Protein AF-A0A178HT88-F1 (afdb_monomer_lite)

Sequence (112 aa):
MRRFDDATIEHDHKLRASGHLLLASPLADVSTEEVIDRRRRPARLTETDGPYAETKEVVGGLVLVEARDMEEAKALFADDPIAAHCRIQIRALRDTDRHSQTGEGRPEFKLG

pLDDT: mean 77.4, std 18.59, range [33.5, 98.0]

Foldseek 3Di:
DVVLVVLQVVLLVVQVVVPWFPDKDFDDPQQPDWDFDCPVDVPDGDTDRTDDDDDPDDRGIDTGTDDPDPVRVCVSCVPRSCVVPDPDDDDDDDPQAPQPPPVHGGDDPDDD

Organism: NCBI:txid1770058

Secondary structure (DSSP, 8-state):
-HHHHHHHHHHHHHHHHTT-EEEEEEPPPGGG---B--SS-TT---B-SSSSSS-S----EEEEE--SSHHHHHHHTTT-GGGGTS-----PPPGGG-TTSSS---------

Radius of gyration: 17.9 Å; chains: 1; bounding box: 38×39×48 Å

InterPro domains:
  IPR005545 YCII-related [PF03795] (6-92)
  IPR011008 Dimeric alpha-beta barrel [SSF54909] (6-94)

Structure (mmCIF, N/CA/C/O backbone):
data_AF-A0A178HT88-F1
#
_entry.id   AF-A0A178HT88-F1
#
loop_
_atom_site.group_PDB
_atom_site.id
_atom_site.type_symbol
_atom_site.label_atom_id
_atom_site.label_alt_id
_atom_site.label_comp_id
_atom_site.label_asym_id
_atom_site.label_entity_id
_atom_site.label_seq_id
_atom_site.pdbx_PDB_ins_code
_atom_site.Cartn_x
_atom_site.Cartn_y
_atom_site.Cartn_z
_atom_site.occupancy
_atom_site.B_iso_or_equiv
_atom_site.auth_seq_id
_atom_site.auth_comp_id
_atom_site.auth_asym_id
_atom_site.auth_atom_id
_atom_site.pdbx_PDB_model_num
ATOM 1 N N . MET A 1 1 ? 5.362 -7.488 -18.473 1.00 58.88 1 MET A N 1
ATOM 2 C CA . MET A 1 1 ? 4.652 -6.314 -17.933 1.00 58.88 1 MET A CA 1
ATOM 3 C C . MET A 1 1 ? 3.159 -6.392 -18.200 1.00 58.88 1 MET A C 1
ATOM 5 O O . MET A 1 1 ? 2.471 -6.829 -17.305 1.00 58.88 1 MET A O 1
ATOM 9 N N . ARG A 1 2 ? 2.668 -6.161 -19.427 1.00 61.78 2 ARG A N 1
ATOM 10 C CA . ARG A 1 2 ? 1.228 -5.972 -19.724 1.00 61.78 2 ARG A CA 1
ATOM 11 C C . ARG A 1 2 ? 0.231 -6.920 -19.034 1.00 61.78 2 ARG A C 1
ATOM 13 O O . ARG A 1 2 ? -0.675 -6.459 -18.369 1.00 61.78 2 ARG A O 1
ATOM 20 N N . ARG A 1 3 ? 0.445 -8.240 -19.110 1.00 62.47 3 ARG A N 1
ATOM 21 C CA . ARG A 1 3 ? -0.442 -9.243 -18.479 1.00 62.47 3 ARG A CA 1
ATOM 22 C C . ARG A 1 3 ? -0.519 -9.133 -16.947 1.00 62.47 3 ARG A C 1
ATOM 24 O O . ARG A 1 3 ? -1.501 -9.553 -16.353 1.00 62.47 3 ARG A O 1
ATOM 31 N N . PHE A 1 4 ? 0.544 -8.642 -16.325 1.00 66.62 4 PHE A N 1
ATOM 32 C CA . PHE A 1 4 ? 0.632 -8.445 -14.885 1.00 66.62 4 PHE A CA 1
ATOM 33 C C . PHE A 1 4 ? -0.061 -7.148 -14.470 1.00 66.62 4 PHE A C 1
ATOM 35 O O . PHE A 1 4 ? -0.881 -7.172 -13.559 1.00 66.62 4 PHE A O 1
ATOM 42 N N . ASP A 1 5 ? 0.192 -6.068 -15.215 1.00 73.75 5 ASP A N 1
ATOM 43 C CA . ASP A 1 5 ? -0.491 -4.784 -15.037 1.00 73.75 5 ASP A CA 1
ATOM 44 C C . ASP A 1 5 ? -2.016 -4.980 -15.155 1.00 73.75 5 ASP A C 1
ATOM 46 O O . ASP A 1 5 ? -2.772 -4.579 -14.271 1.00 73.75 5 ASP A O 1
ATOM 50 N N . ASP A 1 6 ? -2.460 -5.715 -16.182 1.00 80.69 6 ASP A N 1
ATOM 51 C CA . ASP A 1 6 ? -3.870 -6.059 -16.403 1.00 80.69 6 ASP A CA 1
ATOM 52 C C . ASP A 1 6 ? -4.472 -6.844 -15.218 1.00 80.69 6 ASP A C 1
ATOM 54 O O . ASP A 1 6 ? -5.596 -6.570 -14.800 1.00 80.69 6 ASP A O 1
ATOM 58 N N . ALA A 1 7 ? -3.723 -7.791 -14.639 1.00 77.50 7 ALA A N 1
ATOM 59 C CA . ALA A 1 7 ? -4.188 -8.597 -13.508 1.00 77.50 7 ALA A CA 1
ATOM 60 C C . ALA A 1 7 ? -4.313 -7.774 -12.214 1.00 77.50 7 ALA A C 1
ATOM 62 O O . ALA A 1 7 ? -5.270 -7.950 -11.460 1.00 77.50 7 ALA A O 1
ATOM 63 N N . THR A 1 8 ? -3.383 -6.848 -11.964 1.00 85.69 8 THR A N 1
ATOM 64 C CA . THR A 1 8 ? -3.492 -5.916 -10.829 1.00 85.69 8 THR A CA 1
ATOM 65 C C . THR A 1 8 ? -4.658 -4.941 -10.999 1.00 85.69 8 THR A C 1
ATOM 67 O O . THR A 1 8 ? -5.378 -4.681 -10.041 1.00 85.69 8 THR A O 1
ATOM 70 N N . ILE A 1 9 ? -4.934 -4.487 -12.228 1.00 89.88 9 ILE A N 1
ATOM 71 C CA . ILE A 1 9 ? -6.104 -3.648 -12.533 1.00 89.88 9 ILE A CA 1
ATOM 72 C C . ILE A 1 9 ? -7.413 -4.408 -12.270 1.00 89.88 9 ILE A C 1
ATOM 74 O O . ILE A 1 9 ? -8.361 -3.848 -11.719 1.00 89.88 9 ILE A O 1
ATOM 78 N N . GLU A 1 10 ? -7.486 -5.688 -12.637 1.00 92.31 10 GLU A N 1
ATOM 79 C CA . GLU A 1 10 ? -8.657 -6.521 -12.344 1.00 92.31 10 GLU A CA 1
ATOM 80 C C . GLU A 1 10 ? -8.867 -6.699 -10.830 1.00 92.31 10 GLU A C 1
ATOM 82 O O . GLU A 1 10 ? -9.999 -6.606 -10.342 1.00 92.31 10 GLU A O 1
ATOM 87 N N . HIS A 1 11 ? -7.783 -6.874 -10.070 1.00 94.12 11 HIS A N 1
ATOM 88 C CA . HIS A 1 11 ? -7.845 -6.917 -8.611 1.00 94.12 11 HIS A CA 1
ATOM 89 C C . HIS A 1 11 ? -8.346 -5.584 -8.024 1.00 94.12 11 HIS A C 1
ATOM 91 O O . HIS A 1 11 ? -9.282 -5.576 -7.220 1.00 94.12 11 HIS A O 1
ATOM 97 N N . ASP A 1 12 ? -7.835 -4.444 -8.498 1.00 94.12 12 ASP A N 1
ATOM 98 C CA . ASP A 1 12 ? -8.321 -3.117 -8.103 1.00 94.12 12 ASP A CA 1
ATOM 99 C C . ASP A 1 12 ? -9.819 -2.941 -8.399 1.00 94.12 12 ASP A C 1
ATOM 101 O O . ASP A 1 12 ? -10.568 -2.372 -7.596 1.00 94.12 12 ASP A O 1
ATOM 105 N N . HIS A 1 13 ? -10.298 -3.457 -9.535 1.00 94.62 13 HIS A N 1
ATOM 106 C CA . HIS A 1 13 ? -11.722 -3.448 -9.868 1.00 94.62 13 HIS A CA 1
ATOM 107 C C . HIS A 1 13 ? -12.551 -4.276 -8.880 1.00 94.62 13 HIS A C 1
ATOM 109 O O . HIS A 1 13 ? -13.611 -3.813 -8.455 1.00 94.62 13 HIS A O 1
ATOM 115 N N . LYS A 1 14 ? -12.072 -5.454 -8.462 1.00 95.31 14 LYS A N 1
ATOM 116 C CA . LYS A 1 14 ? -12.713 -6.285 -7.426 1.00 95.31 14 LYS A CA 1
ATOM 117 C C . LYS A 1 14 ? -12.784 -5.547 -6.082 1.00 95.31 14 LYS A C 1
ATOM 119 O O . LYS A 1 14 ? -13.843 -5.526 -5.444 1.00 95.31 14 LYS A O 1
ATOM 124 N N . LEU A 1 15 ? -11.698 -4.897 -5.661 1.00 95.50 15 LEU A N 1
ATOM 125 C CA . LEU A 1 15 ? -11.664 -4.108 -4.422 1.00 95.50 15 LEU A CA 1
ATOM 126 C C . LEU A 1 15 ? -12.609 -2.900 -4.488 1.00 95.50 15 LEU A C 1
ATOM 128 O O . LEU A 1 15 ? -13.308 -2.598 -3.519 1.00 95.50 15 LEU A O 1
ATOM 132 N N . ARG A 1 16 ? -12.693 -2.230 -5.643 1.00 94.25 16 ARG A N 1
ATOM 133 C CA . ARG A 1 16 ? -13.626 -1.113 -5.854 1.00 94.25 16 ARG A CA 1
ATOM 134 C C . ARG A 1 16 ? -15.081 -1.568 -5.879 1.00 94.25 16 ARG A C 1
ATOM 136 O O . ARG A 1 16 ? -15.911 -0.948 -5.224 1.00 94.25 16 ARG A O 1
ATOM 143 N N . ALA A 1 17 ? -15.393 -2.650 -6.591 1.00 95.44 17 ALA A N 1
ATOM 144 C CA . ALA A 1 17 ? -16.749 -3.193 -6.680 1.00 95.44 17 ALA A CA 1
ATOM 145 C C . ALA A 1 17 ? -17.282 -3.677 -5.322 1.00 95.44 17 ALA A C 1
ATOM 147 O O . ALA A 1 17 ? -18.484 -3.622 -5.077 1.00 95.44 17 ALA A O 1
ATOM 148 N N . SER A 1 18 ? -16.389 -4.116 -4.433 1.00 94.75 18 SER A N 1
ATOM 149 C CA . SER A 1 18 ? -16.728 -4.508 -3.061 1.00 94.75 18 SER A CA 1
ATOM 150 C C . SER A 1 18 ? -16.754 -3.341 -2.064 1.00 94.75 18 SER A C 1
ATOM 152 O O . SER A 1 18 ? -17.083 -3.559 -0.904 1.00 94.75 18 SER A O 1
ATOM 154 N N . GLY A 1 19 ? -16.448 -2.113 -2.501 1.00 94.31 19 GLY A N 1
ATOM 155 C CA . GLY A 1 19 ? -16.500 -0.907 -1.669 1.00 94.31 19 GLY A CA 1
ATOM 156 C C . GLY A 1 19 ? -15.277 -0.671 -0.780 1.00 94.31 19 GLY A C 1
ATOM 157 O O . GLY A 1 19 ? -15.296 0.265 0.010 1.00 94.31 19 GLY A O 1
ATOM 158 N N . HIS A 1 20 ? -14.216 -1.470 -0.913 1.00 96.81 20 HIS A N 1
ATOM 159 C CA . HIS A 1 20 ? -13.028 -1.358 -0.062 1.00 96.81 20 HIS A CA 1
ATOM 160 C C . HIS A 1 20 ? -11.981 -0.389 -0.629 1.00 96.81 20 HIS A C 1
ATOM 162 O O . HIS A 1 20 ? -11.206 0.178 0.131 1.00 96.81 20 HIS A O 1
ATOM 168 N N . LEU A 1 21 ? -11.911 -0.188 -1.952 1.00 94.56 21 LEU A N 1
ATOM 169 C CA . LEU A 1 21 ? -10.822 0.589 -2.560 1.00 94.56 21 LEU A CA 1
ATOM 170 C C . LEU A 1 21 ? -11.033 2.110 -2.478 1.00 94.56 21 LEU A C 1
ATOM 172 O O . LEU A 1 21 ? -11.906 2.649 -3.161 1.00 94.56 21 LEU A O 1
ATOM 176 N N . LEU A 1 22 ? -10.149 2.809 -1.757 1.00 90.31 22 LEU A N 1
ATOM 177 C CA . LEU A 1 22 ? -10.083 4.277 -1.738 1.00 90.31 22 LEU A CA 1
ATOM 178 C C . LEU A 1 22 ? -9.106 4.814 -2.794 1.00 90.31 22 LEU A C 1
ATOM 180 O O . LEU A 1 22 ? -9.433 5.740 -3.534 1.00 90.31 22 LEU A O 1
ATOM 184 N N . LEU A 1 23 ? -7.918 4.215 -2.893 1.00 91.81 23 LEU A N 1
ATOM 185 C CA . LEU A 1 23 ? -6.870 4.603 -3.840 1.00 91.81 23 LEU A CA 1
ATOM 186 C C . LEU A 1 23 ? -6.002 3.390 -4.175 1.00 91.81 23 LEU A C 1
ATOM 188 O O . LEU A 1 23 ? -5.603 2.668 -3.274 1.00 91.81 23 LEU A O 1
ATOM 192 N N . ALA A 1 24 ? -5.655 3.211 -5.444 1.00 91.75 24 ALA A N 1
ATOM 193 C CA . ALA A 1 24 ? -4.573 2.334 -5.880 1.00 91.75 24 ALA A CA 1
ATOM 194 C C . ALA A 1 24 ? -3.776 3.097 -6.932 1.00 91.75 24 ALA A C 1
ATOM 196 O O . ALA A 1 24 ? -4.365 3.684 -7.843 1.00 91.75 24 ALA A O 1
ATOM 197 N N . SER A 1 25 ? -2.456 3.145 -6.777 1.00 90.69 25 SER A N 1
ATOM 198 C CA . SER A 1 25 ? -1.589 3.763 -7.772 1.00 90.69 25 SER A CA 1
ATOM 199 C C . SER A 1 25 ? -0.209 3.118 -7.763 1.00 90.69 25 SER A C 1
ATOM 201 O O . SER A 1 25 ? 0.422 3.059 -6.700 1.00 90.69 25 SER A O 1
ATOM 203 N N . PRO A 1 26 ? 0.315 2.707 -8.930 1.00 90.88 26 PRO A N 1
ATOM 204 C CA . PRO A 1 26 ? 1.744 2.486 -9.070 1.00 90.88 26 PRO A CA 1
ATOM 205 C C . PRO A 1 26 ? 2.489 3.814 -8.883 1.00 90.88 26 PRO A C 1
ATOM 207 O O . PRO A 1 26 ? 1.941 4.896 -9.129 1.00 90.88 26 PRO A O 1
ATOM 210 N N . LEU A 1 27 ? 3.734 3.726 -8.431 1.00 90.38 27 LEU A N 1
ATOM 211 C CA . LEU A 1 27 ? 4.673 4.842 -8.423 1.00 90.38 27 LEU A CA 1
ATOM 212 C C . LEU A 1 27 ? 5.454 4.858 -9.742 1.00 90.38 27 LEU A C 1
ATOM 214 O O . LEU A 1 27 ? 5.559 3.841 -10.430 1.00 90.38 27 LEU A O 1
ATOM 218 N N . ALA A 1 28 ? 5.977 6.027 -10.110 1.00 90.12 28 ALA A N 1
ATOM 219 C CA . ALA A 1 28 ? 6.903 6.135 -11.233 1.00 90.12 28 ALA A CA 1
ATOM 220 C C . ALA A 1 28 ? 8.210 5.377 -10.937 1.00 90.12 28 ALA A C 1
ATOM 222 O O . ALA A 1 28 ? 8.460 4.973 -9.799 1.00 90.12 28 ALA A O 1
ATOM 223 N N . ASP A 1 29 ? 9.037 5.182 -11.968 1.00 87.69 29 ASP A N 1
ATOM 224 C CA . ASP A 1 29 ? 10.342 4.545 -11.796 1.00 87.69 29 ASP A CA 1
ATOM 225 C C . ASP A 1 29 ? 11.169 5.286 -10.738 1.00 87.69 29 ASP A C 1
ATOM 227 O O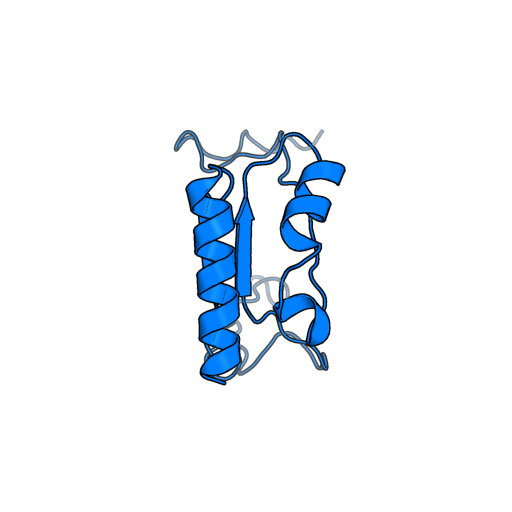 . ASP A 1 29 ? 11.157 6.515 -10.654 1.00 87.69 29 ASP A O 1
ATOM 231 N N . VAL A 1 30 ? 11.913 4.530 -9.937 1.00 84.19 30 VAL A N 1
ATOM 232 C CA . VAL A 1 30 ? 12.759 5.085 -8.879 1.00 84.19 30 VAL A CA 1
ATOM 233 C C . VAL A 1 30 ? 13.816 6.058 -9.422 1.00 84.19 30 VAL A C 1
ATOM 235 O O . VAL A 1 30 ? 14.274 6.942 -8.704 1.00 84.19 30 VAL A O 1
ATOM 238 N N . SER A 1 31 ? 14.171 5.965 -10.710 1.00 83.25 31 SER A N 1
ATOM 239 C CA . SER A 1 31 ? 15.056 6.919 -11.381 1.00 83.25 31 SER A CA 1
ATOM 240 C C . SER A 1 31 ? 14.499 8.345 -11.446 1.00 83.25 31 SER A C 1
ATOM 242 O O . SER A 1 31 ? 15.242 9.253 -11.803 1.00 83.25 31 SER A O 1
ATOM 244 N N . THR A 1 32 ? 13.204 8.545 -11.178 1.00 85.69 32 THR A N 1
ATOM 245 C CA . THR A 1 32 ? 12.557 9.867 -11.140 1.00 85.69 32 THR A CA 1
ATOM 246 C C . THR A 1 32 ? 12.309 10.369 -9.713 1.00 85.69 32 THR A C 1
ATOM 248 O O . THR A 1 32 ? 11.535 11.304 -9.524 1.00 85.69 32 THR A O 1
ATOM 251 N N . GLU A 1 33 ? 12.868 9.706 -8.696 1.00 83.75 33 GLU A N 1
ATOM 252 C CA . GLU A 1 33 ? 12.713 10.100 -7.294 1.00 83.75 33 GLU A CA 1
ATOM 253 C C . GLU A 1 33 ? 13.506 11.379 -6.988 1.00 83.75 33 GLU A C 1
ATOM 255 O O . GLU A 1 33 ? 14.717 11.426 -7.179 1.00 83.75 33 GLU A O 1
ATOM 260 N N . GLU A 1 34 ? 12.818 12.385 -6.447 1.00 82.62 34 GLU A N 1
ATOM 261 C CA . GLU A 1 34 ? 13.415 13.613 -5.917 1.00 82.62 34 GLU A CA 1
ATOM 262 C C . GLU A 1 34 ? 13.282 13.627 -4.389 1.00 82.62 34 GLU A C 1
ATOM 264 O O . GLU A 1 34 ? 12.194 13.403 -3.844 1.00 82.62 34 GLU A O 1
ATOM 269 N N . VAL A 1 35 ? 14.374 13.909 -3.670 1.00 80.88 35 VAL A N 1
ATOM 270 C CA . VAL A 1 35 ? 14.433 13.770 -2.204 1.00 80.88 35 VAL A CA 1
ATOM 271 C C . VAL A 1 35 ? 14.759 15.096 -1.522 1.00 80.88 35 VAL A C 1
ATOM 273 O O . VAL A 1 35 ? 15.746 15.755 -1.832 1.00 80.88 35 VAL A O 1
ATOM 276 N N . ILE A 1 36 ? 13.976 15.445 -0.495 1.00 77.94 36 ILE A N 1
ATOM 277 C CA . ILE A 1 36 ? 14.244 16.580 0.401 1.00 77.94 36 ILE A CA 1
ATOM 278 C C . ILE A 1 36 ? 14.559 16.059 1.814 1.00 77.94 36 ILE A C 1
ATOM 280 O O . ILE A 1 36 ? 13.652 15.658 2.545 1.00 77.94 36 ILE A O 1
ATOM 284 N N . ASP A 1 37 ? 15.825 16.126 2.257 1.00 75.06 37 ASP A N 1
ATOM 285 C CA . ASP A 1 37 ? 16.224 15.764 3.635 1.00 75.06 37 ASP A CA 1
ATOM 286 C C . ASP A 1 37 ? 16.795 16.959 4.424 1.00 75.06 37 ASP A C 1
ATOM 288 O O . ASP A 1 37 ? 17.943 17.375 4.255 1.00 75.06 37 ASP A O 1
ATOM 292 N N . ARG A 1 38 ? 15.996 17.493 5.360 1.00 75.88 38 ARG A N 1
ATOM 293 C CA . ARG A 1 38 ? 16.391 18.599 6.258 1.00 75.88 38 ARG A CA 1
ATOM 294 C C . ARG A 1 38 ? 17.050 18.146 7.566 1.00 75.88 38 ARG A C 1
ATOM 296 O O . ARG A 1 38 ? 17.532 18.986 8.323 1.00 75.88 38 ARG A O 1
ATOM 303 N N . ARG A 1 39 ? 17.086 16.841 7.860 1.00 73.75 39 ARG A N 1
ATOM 304 C CA . ARG A 1 39 ? 17.699 16.307 9.094 1.00 73.75 39 ARG A CA 1
ATOM 305 C C . ARG A 1 39 ? 19.217 16.338 9.008 1.00 73.75 39 ARG A C 1
ATOM 307 O O . ARG A 1 39 ? 19.887 16.537 10.015 1.00 73.75 39 ARG A O 1
ATOM 314 N N . ARG A 1 40 ? 19.765 16.159 7.801 1.00 62.78 40 ARG A N 1
ATOM 315 C CA . ARG A 1 40 ? 21.218 16.125 7.587 1.00 62.78 40 ARG A CA 1
ATOM 316 C C . ARG A 1 40 ? 21.880 17.509 7.666 1.00 62.78 40 ARG A C 1
ATOM 318 O O . ARG A 1 40 ? 23.086 17.564 7.892 1.00 62.78 40 ARG A O 1
ATOM 325 N N . ARG A 1 41 ? 21.125 18.618 7.566 1.00 55.19 41 ARG A N 1
ATOM 326 C CA . ARG A 1 41 ? 21.577 20.002 7.844 1.00 55.19 41 ARG A CA 1
ATOM 327 C C . ARG A 1 41 ? 20.372 20.918 8.164 1.00 55.19 41 ARG A C 1
ATOM 329 O O . ARG A 1 41 ? 19.566 21.156 7.269 1.00 55.19 41 ARG A O 1
ATOM 336 N N . PRO A 1 42 ? 20.282 21.559 9.346 1.00 50.56 42 PRO A N 1
ATOM 337 C CA . PRO A 1 42 ? 19.126 22.394 9.712 1.00 50.56 42 PRO A CA 1
ATOM 338 C C . PRO A 1 42 ? 18.918 23.657 8.846 1.00 50.56 42 PRO A C 1
ATOM 340 O O . PRO A 1 42 ? 17.866 24.286 8.939 1.00 50.56 42 PRO A O 1
ATOM 343 N N . ALA A 1 43 ? 19.871 24.017 7.975 1.00 52.59 43 ALA A N 1
ATOM 344 C CA . ALA A 1 43 ? 19.832 25.245 7.171 1.00 52.59 43 ALA A CA 1
ATOM 345 C C . ALA A 1 43 ? 20.046 25.058 5.652 1.00 52.59 43 ALA A C 1
ATOM 347 O O . ALA A 1 43 ? 20.154 26.054 4.940 1.00 52.59 43 ALA A O 1
ATOM 348 N N . ARG A 1 44 ? 20.120 23.826 5.124 1.00 42.09 44 ARG A N 1
ATOM 349 C CA . ARG A 1 44 ? 20.214 23.592 3.669 1.00 42.09 44 ARG A CA 1
ATOM 350 C C . ARG A 1 44 ? 19.315 22.444 3.234 1.00 42.09 44 ARG A C 1
ATOM 352 O O . ARG A 1 44 ? 19.423 21.345 3.770 1.00 42.09 44 ARG A O 1
ATOM 359 N N . LEU A 1 45 ? 18.465 22.719 2.245 1.00 47.72 45 LEU A N 1
ATOM 360 C CA . LEU A 1 45 ? 17.841 21.689 1.423 1.00 47.72 45 LEU A CA 1
ATOM 361 C C . LEU A 1 45 ? 18.990 20.909 0.772 1.00 47.72 45 LEU A C 1
ATOM 363 O O . LEU A 1 45 ? 19.820 21.509 0.090 1.00 47.72 45 LEU A O 1
ATOM 367 N N . THR A 1 46 ? 19.107 19.621 1.077 1.00 47.28 46 THR A N 1
ATOM 368 C CA . THR A 1 46 ? 20.001 18.736 0.329 1.00 47.28 46 THR A CA 1
ATOM 369 C C . THR A 1 46 ? 19.093 17.926 -0.572 1.00 47.28 46 THR A C 1
ATOM 371 O O . THR A 1 46 ? 18.337 17.095 -0.074 1.00 47.28 46 THR A O 1
ATOM 374 N N . GLU A 1 47 ? 19.114 18.266 -1.853 1.00 52.06 47 GLU A N 1
ATOM 375 C CA . GLU A 1 47 ? 18.606 17.425 -2.930 1.00 52.06 47 GLU A CA 1
ATOM 376 C C . GLU A 1 47 ? 19.627 16.296 -3.084 1.00 52.06 47 GLU A C 1
ATOM 378 O O . GLU A 1 47 ? 20.834 16.552 -3.160 1.00 52.06 47 GLU A O 1
ATOM 383 N N . THR A 1 48 ? 19.184 15.051 -2.956 1.00 54.06 48 THR A N 1
ATOM 384 C CA . THR A 1 48 ? 20.051 13.893 -3.178 1.00 54.06 48 THR A CA 1
ATOM 385 C C . THR A 1 48 ? 19.576 13.188 -4.428 1.00 54.06 48 THR A C 1
ATOM 387 O O . THR A 1 48 ? 18.435 12.739 -4.452 1.00 54.06 48 THR A O 1
ATOM 390 N N . ASP A 1 49 ? 20.459 13.075 -5.419 1.00 41.72 49 ASP A N 1
ATOM 391 C CA . ASP A 1 49 ? 20.205 12.299 -6.629 1.00 41.72 49 ASP A CA 1
ATOM 392 C C . ASP A 1 49 ? 20.069 10.814 -6.258 1.00 41.72 49 ASP A C 1
ATOM 394 O O . ASP A 1 49 ? 21.055 10.142 -5.933 1.00 41.72 49 ASP A O 1
ATOM 398 N N . GLY A 1 50 ? 18.837 10.309 -6.298 1.00 52.56 50 GLY A N 1
ATOM 399 C CA . GLY A 1 50 ? 18.524 8.887 -6.204 1.00 52.56 50 GLY A CA 1
ATOM 400 C C . GLY A 1 50 ? 17.861 8.425 -4.898 1.00 52.56 50 GLY A C 1
ATOM 401 O O . GLY A 1 50 ? 17.847 9.144 -3.893 1.00 52.56 50 GLY A O 1
ATOM 402 N N . PRO A 1 51 ? 17.310 7.194 -4.916 1.00 53.50 51 PRO A N 1
ATOM 403 C CA . PRO A 1 51 ? 16.501 6.645 -3.837 1.00 53.50 51 PRO A CA 1
ATOM 404 C C . PRO A 1 51 ? 17.205 6.637 -2.489 1.00 53.50 51 PRO A C 1
ATOM 406 O O . PRO A 1 51 ? 18.421 6.447 -2.382 1.00 53.50 51 PRO A O 1
ATOM 409 N N . TYR A 1 52 ? 16.407 6.780 -1.431 1.00 51.53 52 TYR A N 1
ATOM 410 C CA . TYR A 1 52 ? 16.867 6.676 -0.050 1.00 51.53 52 TYR A CA 1
ATOM 411 C C . TYR A 1 52 ? 17.584 5.337 0.220 1.00 51.53 52 TYR A C 1
ATOM 413 O O . TYR A 1 52 ? 16.957 4.334 0.546 1.00 51.53 52 TYR A O 1
ATOM 421 N N . ALA A 1 53 ? 18.920 5.382 0.1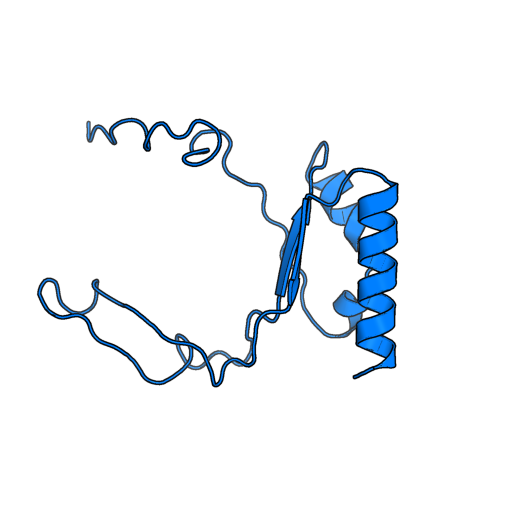77 1.00 50.78 53 ALA A N 1
ATOM 422 C CA . ALA A 1 53 ? 19.870 4.343 0.578 1.00 50.78 53 ALA A CA 1
ATOM 423 C C . ALA A 1 53 ? 19.832 3.032 -0.236 1.00 50.78 53 ALA A C 1
ATOM 425 O O . ALA A 1 53 ? 18.797 2.602 -0.728 1.00 50.78 53 ALA A O 1
ATOM 426 N N . GLU A 1 54 ? 21.001 2.387 -0.327 1.00 53.22 54 GLU A N 1
ATOM 427 C CA . GLU A 1 54 ? 21.305 1.084 -0.946 1.00 53.22 54 GLU A CA 1
ATOM 428 C C . GLU A 1 54 ? 20.377 -0.061 -0.482 1.00 53.22 54 GLU A C 1
ATOM 430 O O . GLU A 1 54 ? 20.773 -0.992 0.221 1.00 53.22 54 GLU A O 1
ATOM 435 N N . THR A 1 55 ? 19.111 -0.012 -0.863 1.00 54.72 55 THR A N 1
ATOM 436 C CA . THR A 1 55 ? 18.115 -1.029 -0.566 1.00 54.72 55 THR A CA 1
ATOM 437 C C . THR A 1 55 ? 17.803 -1.756 -1.862 1.00 54.72 55 THR A C 1
ATOM 439 O O . THR A 1 55 ? 17.515 -1.156 -2.891 1.00 54.72 55 THR A O 1
ATOM 442 N N . LYS A 1 56 ? 17.902 -3.089 -1.840 1.00 65.19 56 LYS A N 1
ATOM 443 C CA . LYS A 1 56 ? 17.594 -3.942 -3.003 1.00 65.19 56 LYS A CA 1
ATOM 444 C C . LYS A 1 56 ? 16.092 -4.002 -3.318 1.00 65.19 56 LYS A C 1
ATOM 446 O O . LYS A 1 56 ? 15.685 -4.763 -4.187 1.00 65.19 56 LYS A O 1
ATOM 451 N N . GLU A 1 57 ? 15.277 -3.251 -2.586 1.00 76.75 57 GLU A N 1
ATOM 452 C CA . GLU A 1 57 ? 13.827 -3.249 -2.683 1.00 76.75 57 GLU A CA 1
ATOM 453 C C . GLU A 1 57 ? 13.325 -1.814 -2.653 1.00 76.75 57 GLU A C 1
ATOM 455 O O . GLU A 1 57 ? 13.670 -1.050 -1.755 1.00 76.75 57 GLU A O 1
ATOM 460 N N . VAL A 1 58 ? 12.488 -1.480 -3.628 1.00 85.44 58 VAL A N 1
ATOM 461 C CA . VAL A 1 58 ? 11.854 -0.170 -3.771 1.00 85.44 58 VAL A CA 1
ATOM 462 C C . VAL A 1 58 ? 10.347 -0.314 -3.588 1.00 85.44 58 VAL A C 1
ATOM 464 O O . VAL A 1 58 ? 9.778 -1.382 -3.833 1.00 85.44 58 VAL A O 1
ATOM 467 N N . VAL A 1 59 ? 9.683 0.755 -3.154 1.00 89.19 59 VAL A N 1
ATOM 468 C CA . VAL A 1 59 ? 8.217 0.793 -3.112 1.00 89.19 59 VAL A CA 1
ATOM 469 C C . VAL A 1 59 ? 7.717 1.060 -4.529 1.00 89.19 59 VAL A C 1
ATOM 471 O O . VAL A 1 59 ? 7.961 2.128 -5.072 1.00 89.19 59 VAL A O 1
ATOM 474 N N . GLY A 1 60 ? 7.039 0.084 -5.136 1.00 89.62 60 GLY A N 1
ATOM 475 C CA . GLY A 1 60 ? 6.537 0.196 -6.514 1.00 89.62 60 GLY A CA 1
ATOM 476 C C . GLY A 1 60 ? 5.128 0.782 -6.639 1.00 89.62 60 GLY A C 1
ATOM 477 O O . GLY A 1 60 ? 4.688 1.107 -7.736 1.00 89.62 60 GLY A O 1
ATOM 478 N N . GLY A 1 61 ? 4.396 0.909 -5.534 1.00 91.06 61 GLY A N 1
ATOM 479 C CA . GLY A 1 61 ? 3.005 1.344 -5.548 1.00 91.06 61 GLY A CA 1
ATOM 480 C C . GLY A 1 61 ? 2.421 1.453 -4.150 1.00 91.06 61 GLY A C 1
ATOM 481 O O . GLY A 1 61 ? 3.028 1.013 -3.169 1.00 91.06 61 GLY A O 1
ATOM 482 N N . LEU A 1 62 ? 1.234 2.045 -4.070 1.00 92.75 62 LEU A N 1
ATOM 483 C CA . LEU A 1 62 ? 0.471 2.166 -2.837 1.00 92.75 62 LEU A CA 1
ATOM 484 C C . LEU A 1 62 ? -1.005 1.869 -3.090 1.00 92.75 62 LEU A C 1
ATOM 486 O O . LEU A 1 62 ? -1.580 2.296 -4.093 1.00 92.75 62 LEU A O 1
ATOM 490 N N . VAL A 1 63 ? -1.615 1.168 -2.139 1.00 94.19 63 VAL A N 1
ATOM 491 C CA . VAL A 1 63 ? -3.052 0.916 -2.111 1.00 94.19 63 VAL A CA 1
ATOM 492 C C . VAL A 1 63 ? -3.577 1.334 -0.744 1.00 94.19 63 VAL A C 1
ATOM 494 O O . VAL A 1 63 ? -3.011 0.978 0.290 1.00 94.19 63 VAL A O 1
ATOM 497 N N . LEU A 1 64 ? -4.647 2.120 -0.743 1.00 94.69 64 LEU A N 1
ATOM 498 C CA . LEU A 1 64 ? -5.394 2.515 0.436 1.00 94.69 64 LEU A CA 1
ATOM 499 C C . LEU A 1 64 ? -6.788 1.904 0.343 1.00 94.69 64 LEU A C 1
ATOM 501 O O . LEU A 1 64 ? -7.539 2.187 -0.595 1.00 94.69 64 LEU A O 1
ATOM 505 N N . VAL A 1 65 ? -7.124 1.087 1.337 1.00 95.44 65 VAL A N 1
ATOM 506 C CA . VAL A 1 65 ? -8.426 0.434 1.453 1.00 95.44 65 VAL A CA 1
ATOM 507 C C . VAL A 1 65 ? -9.084 0.764 2.782 1.00 95.44 65 VAL A C 1
ATOM 509 O O . VAL A 1 65 ? -8.406 1.029 3.777 1.00 95.44 65 VAL A O 1
ATOM 512 N N . GLU A 1 66 ? -10.406 0.721 2.796 1.00 94.56 66 GLU A N 1
ATOM 513 C CA . GLU A 1 66 ? -11.196 0.625 4.012 1.00 94.56 66 GLU A CA 1
ATOM 514 C C . GLU A 1 66 ? -11.489 -0.851 4.284 1.00 94.56 66 GLU A C 1
ATOM 516 O O . GLU A 1 66 ? -11.883 -1.584 3.384 1.00 94.56 66 GLU A O 1
ATOM 521 N N . ALA A 1 67 ? -11.242 -1.294 5.512 1.00 96.19 67 ALA A N 1
ATOM 522 C CA . ALA A 1 67 ? -11.511 -2.643 5.991 1.00 96.19 67 ALA A CA 1
ATOM 523 C C . ALA A 1 67 ? -11.886 -2.552 7.474 1.00 96.19 67 ALA A C 1
ATOM 525 O O . ALA A 1 67 ? -11.443 -1.641 8.178 1.00 96.19 67 ALA A O 1
ATOM 526 N N . ARG A 1 68 ? -12.690 -3.495 7.958 1.00 95.69 68 ARG A N 1
ATOM 527 C CA . ARG A 1 68 ? -13.156 -3.555 9.348 1.00 95.69 68 ARG A CA 1
ATOM 528 C C . ARG A 1 68 ? -12.006 -3.776 10.325 1.00 95.69 68 ARG A C 1
ATOM 530 O O . ARG A 1 68 ? -12.021 -3.212 11.415 1.00 95.69 68 ARG A O 1
ATOM 537 N N . ASP A 1 69 ? -11.024 -4.590 9.941 1.00 96.00 69 ASP A N 1
ATOM 538 C CA . ASP A 1 69 ? -9.846 -4.915 10.744 1.00 96.00 69 ASP A CA 1
ATOM 539 C C . ASP A 1 69 ? -8.671 -5.427 9.881 1.00 96.00 69 ASP A C 1
ATOM 541 O O . ASP A 1 69 ? -8.733 -5.478 8.650 1.00 96.00 69 ASP A O 1
ATOM 545 N N . MET A 1 70 ? -7.563 -5.792 10.537 1.00 96.81 70 MET A N 1
ATOM 546 C CA . MET A 1 70 ? -6.354 -6.301 9.878 1.00 96.81 70 MET A CA 1
ATOM 547 C C . MET A 1 70 ? -6.548 -7.688 9.243 1.00 96.81 70 MET A C 1
ATOM 549 O O . MET A 1 70 ? -5.846 -8.020 8.289 1.00 96.81 70 MET A O 1
ATOM 553 N N . GLU A 1 71 ? -7.464 -8.514 9.751 1.00 98.00 71 GLU A N 1
ATOM 554 C CA . GLU A 1 71 ? -7.734 -9.825 9.155 1.00 98.00 71 GLU A CA 1
ATOM 555 C C . GLU A 1 71 ? -8.463 -9.660 7.823 1.00 98.00 71 GLU A C 1
ATOM 557 O O . GLU A 1 71 ? -8.051 -10.257 6.828 1.00 98.00 71 GLU A O 1
ATOM 562 N N . GLU A 1 72 ? -9.466 -8.782 7.769 1.00 97.81 72 GLU A N 1
ATOM 563 C CA . GLU A 1 72 ? -10.125 -8.424 6.514 1.00 97.81 72 GLU A CA 1
ATOM 564 C C . GLU A 1 72 ? -9.150 -7.753 5.546 1.00 97.81 72 GLU A C 1
ATOM 566 O O . GLU A 1 72 ? -9.083 -8.154 4.387 1.00 97.81 72 GLU A O 1
ATOM 571 N N . ALA A 1 73 ? -8.320 -6.818 6.020 1.00 97.12 73 ALA A N 1
ATOM 572 C CA . ALA A 1 73 ? -7.311 -6.182 5.178 1.00 97.12 73 ALA A CA 1
ATOM 573 C C . ALA A 1 73 ? -6.360 -7.211 4.541 1.00 97.12 73 ALA A C 1
ATOM 575 O O . ALA A 1 73 ? -6.109 -7.147 3.344 1.00 97.12 73 ALA A O 1
ATOM 576 N N . LYS A 1 74 ? -5.867 -8.201 5.299 1.00 96.69 74 LYS A N 1
ATOM 577 C CA . LYS A 1 74 ? -5.050 -9.291 4.735 1.00 96.69 74 LYS A CA 1
ATOM 578 C C . LYS A 1 74 ? -5.834 -10.149 3.746 1.00 96.69 74 LYS A C 1
ATOM 580 O O . LYS A 1 74 ? -5.2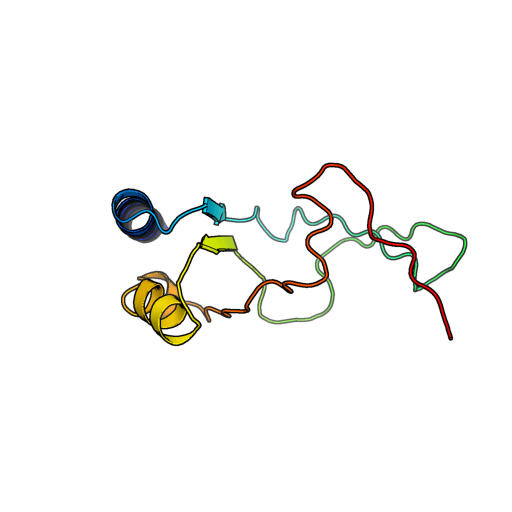85 -10.528 2.716 1.00 96.69 74 LYS A O 1
ATOM 585 N N . ALA A 1 75 ? -7.090 -10.466 4.055 1.00 96.50 75 ALA A N 1
ATOM 586 C CA . ALA A 1 75 ? -7.932 -11.294 3.199 1.00 96.50 75 ALA A CA 1
ATOM 587 C C . ALA A 1 75 ? -8.202 -10.636 1.838 1.00 96.50 75 ALA A C 1
ATOM 589 O O . ALA A 1 75 ? -8.228 -11.339 0.831 1.00 96.50 75 ALA A O 1
ATOM 590 N N . LEU A 1 76 ? -8.340 -9.305 1.795 1.00 96.56 76 LEU A N 1
ATOM 591 C CA . LEU A 1 76 ? -8.526 -8.548 0.553 1.00 96.56 76 LEU A CA 1
ATOM 592 C C . LEU A 1 76 ? -7.375 -8.752 -0.442 1.00 96.56 76 LEU A C 1
ATOM 594 O O . LEU A 1 76 ? -7.640 -8.816 -1.636 1.00 96.56 76 LEU A O 1
ATOM 598 N N . PHE A 1 77 ? -6.140 -8.915 0.045 1.00 95.06 77 PHE A N 1
ATOM 599 C CA . PHE A 1 77 ? -4.936 -9.086 -0.781 1.00 95.06 77 PHE A CA 1
ATOM 600 C C . PHE A 1 77 ? -4.415 -10.531 -0.831 1.00 95.06 77 PHE A C 1
ATOM 602 O O . PHE A 1 77 ? -3.346 -10.787 -1.384 1.00 95.06 77 PHE A O 1
ATOM 609 N N . ALA A 1 78 ? -5.132 -11.495 -0.244 1.00 92.31 78 ALA A N 1
ATOM 610 C CA . ALA A 1 78 ? -4.666 -12.881 -0.151 1.00 92.31 78 ALA A CA 1
ATOM 611 C C . ALA A 1 78 ? -4.501 -13.557 -1.525 1.00 92.31 78 ALA A C 1
ATOM 613 O O . ALA A 1 78 ? -3.690 -14.472 -1.664 1.00 92.31 78 ALA A O 1
ATOM 614 N N . ASP A 1 79 ? -5.266 -13.108 -2.524 1.00 90.38 79 ASP A N 1
ATOM 615 C CA . ASP A 1 79 ? -5.217 -13.565 -3.913 1.00 90.38 79 ASP A CA 1
ATOM 616 C C . ASP A 1 79 ? -4.653 -12.511 -4.879 1.00 90.38 79 ASP A C 1
ATOM 618 O O . ASP A 1 79 ? -4.826 -12.641 -6.092 1.00 90.38 79 ASP A O 1
ATOM 622 N N . ASP A 1 80 ? -3.984 -11.471 -4.368 1.00 91.62 80 ASP A N 1
ATOM 623 C CA . ASP A 1 80 ? -3.419 -10.428 -5.221 1.00 91.62 80 ASP A CA 1
ATOM 624 C C . ASP A 1 80 ? -2.273 -10.999 -6.085 1.00 91.62 80 ASP A C 1
ATOM 626 O O . ASP A 1 80 ? -1.293 -11.536 -5.547 1.00 91.62 80 ASP A O 1
ATOM 630 N N . PRO A 1 81 ? -2.348 -10.881 -7.425 1.00 90.81 81 PRO A N 1
ATOM 631 C CA . PRO A 1 81 ? -1.304 -11.371 -8.320 1.00 90.81 81 PRO A CA 1
ATOM 632 C C . PRO A 1 81 ? 0.081 -10.745 -8.065 1.00 90.81 81 PRO A C 1
ATOM 634 O O . PRO A 1 81 ? 1.092 -11.392 -8.358 1.00 90.81 81 PRO A O 1
ATOM 637 N N . ILE A 1 82 ? 0.171 -9.531 -7.500 1.00 88.44 82 ILE A N 1
ATOM 638 C CA . ILE A 1 82 ? 1.450 -8.865 -7.188 1.00 88.44 82 ILE A CA 1
ATOM 639 C C . ILE A 1 82 ? 2.228 -9.592 -6.087 1.00 88.44 82 ILE A C 1
ATOM 641 O O . ILE A 1 82 ? 3.462 -9.582 -6.099 1.00 88.44 82 ILE A O 1
ATOM 645 N N . ALA A 1 83 ? 1.534 -10.287 -5.178 1.00 88.56 83 ALA A N 1
ATOM 646 C CA . ALA A 1 83 ? 2.133 -10.936 -4.013 1.00 88.56 83 ALA A CA 1
ATOM 647 C C . ALA A 1 83 ? 3.097 -12.081 -4.376 1.00 88.56 83 ALA A C 1
ATOM 649 O O . ALA A 1 83 ? 3.949 -12.451 -3.571 1.00 88.56 83 ALA A O 1
ATOM 650 N N . ALA A 1 84 ? 3.009 -12.629 -5.594 1.00 86.88 84 ALA A N 1
ATOM 651 C CA . ALA A 1 84 ? 3.959 -13.624 -6.099 1.00 86.88 84 ALA A CA 1
ATOM 652 C C . ALA A 1 84 ? 5.323 -13.023 -6.500 1.00 86.88 84 ALA A C 1
ATOM 654 O O . ALA A 1 84 ? 6.297 -13.757 -6.673 1.00 86.88 84 ALA A O 1
ATOM 655 N N . HIS A 1 85 ? 5.395 -11.701 -6.669 1.00 85.94 85 HIS A N 1
ATOM 656 C CA . HIS A 1 85 ? 6.552 -10.998 -7.230 1.00 85.94 85 HIS A CA 1
ATOM 657 C C . HIS A 1 85 ? 7.138 -9.940 -6.295 1.00 85.94 85 HIS A C 1
ATOM 659 O O . HIS A 1 85 ? 8.264 -9.491 -6.505 1.00 85.94 85 HIS A O 1
ATOM 665 N N . CYS A 1 86 ? 6.399 -9.544 -5.264 1.00 87.50 86 CYS A N 1
ATOM 666 C CA . CYS A 1 86 ? 6.845 -8.576 -4.277 1.00 87.50 86 CYS A CA 1
ATOM 667 C C . CYS A 1 86 ? 6.334 -8.941 -2.880 1.00 87.50 86 CYS A C 1
ATOM 669 O O . CYS A 1 86 ? 5.680 -9.960 -2.665 1.00 87.50 86 CYS A O 1
ATOM 671 N N . ARG A 1 87 ? 6.644 -8.084 -1.907 1.00 90.06 87 ARG A N 1
ATOM 672 C CA . ARG A 1 87 ? 6.079 -8.165 -0.563 1.00 90.06 87 ARG A CA 1
ATOM 673 C C . ARG A 1 87 ? 5.037 -7.073 -0.387 1.00 90.06 87 ARG A C 1
ATOM 675 O O . ARG A 1 87 ? 5.365 -5.896 -0.506 1.00 90.06 87 ARG A O 1
ATOM 682 N N . ILE A 1 88 ? 3.819 -7.462 -0.025 1.00 93.38 88 ILE A N 1
ATOM 683 C CA . ILE A 1 88 ? 2.778 -6.520 0.391 1.00 93.38 88 ILE A CA 1
ATOM 684 C C . ILE A 1 88 ? 2.946 -6.255 1.888 1.00 93.38 88 ILE A C 1
ATOM 686 O O . ILE A 1 88 ? 2.930 -7.176 2.705 1.00 93.38 88 ILE A O 1
ATOM 690 N N . GLN A 1 89 ? 3.123 -4.987 2.254 1.00 94.44 89 GLN A N 1
ATOM 691 C CA . GLN A 1 89 ? 3.171 -4.552 3.648 1.00 94.44 89 GLN A CA 1
ATOM 692 C C . GLN A 1 89 ? 1.876 -3.822 3.988 1.00 94.44 89 GLN A C 1
ATOM 694 O O . GLN A 1 89 ? 1.631 -2.726 3.492 1.00 94.44 89 GLN A O 1
ATOM 699 N N . ILE A 1 90 ? 1.062 -4.419 4.856 1.00 95.44 90 ILE A N 1
ATOM 700 C CA . ILE A 1 90 ? -0.219 -3.849 5.279 1.00 95.44 90 ILE A CA 1
ATOM 701 C C . ILE A 1 90 ? -0.028 -3.169 6.632 1.00 95.44 90 ILE A C 1
ATOM 703 O O . ILE A 1 90 ? 0.498 -3.760 7.577 1.00 95.44 90 ILE A O 1
ATOM 707 N N . ARG A 1 91 ? -0.445 -1.906 6.731 1.00 95.38 91 ARG A N 1
ATOM 708 C CA . ARG A 1 91 ? -0.359 -1.122 7.964 1.00 95.38 91 ARG A CA 1
ATOM 709 C C . ARG A 1 91 ? -1.623 -0.298 8.146 1.00 95.38 91 ARG A C 1
ATOM 711 O O . ARG A 1 91 ? -2.029 0.414 7.234 1.00 95.38 91 ARG A O 1
ATOM 718 N N . ALA A 1 92 ? -2.205 -0.368 9.340 1.00 93.12 92 ALA A N 1
ATOM 719 C CA . ALA A 1 92 ? -3.329 0.481 9.702 1.00 93.12 92 ALA A CA 1
ATOM 720 C C . ALA A 1 92 ? -2.898 1.956 9.755 1.00 93.12 92 ALA A C 1
ATOM 722 O O . ALA A 1 92 ? -1.810 2.282 10.247 1.00 93.12 92 ALA A O 1
ATOM 723 N N . LEU A 1 93 ? -3.764 2.848 9.272 1.00 88.88 93 LEU A N 1
ATOM 724 C CA . LEU A 1 93 ? -3.624 4.273 9.549 1.00 88.88 93 LEU A CA 1
ATOM 725 C C . LEU A 1 93 ? -3.819 4.528 11.049 1.00 88.88 93 LEU A C 1
ATOM 727 O O . LEU A 1 93 ? -4.521 3.792 11.737 1.00 88.88 93 LEU A O 1
ATOM 731 N N . ARG A 1 94 ? -3.183 5.581 11.566 1.00 81.44 94 ARG A N 1
ATOM 732 C CA . ARG A 1 94 ? -3.351 5.982 12.967 1.00 81.44 94 ARG A CA 1
ATOM 733 C C . ARG A 1 94 ? -4.685 6.699 13.134 1.00 81.44 94 ARG A C 1
ATOM 735 O O . ARG A 1 94 ? -4.901 7.733 12.506 1.00 81.44 94 ARG A O 1
ATOM 742 N N . ASP A 1 95 ? -5.532 6.212 14.034 1.00 71.69 95 ASP A N 1
ATOM 743 C CA . ASP A 1 95 ? -6.829 6.846 14.298 1.00 71.69 95 ASP A CA 1
ATOM 744 C C . ASP A 1 95 ? -6.706 8.225 14.957 1.00 71.69 95 ASP A C 1
ATOM 746 O O . ASP A 1 95 ? -7.519 9.109 14.706 1.00 71.69 95 ASP A O 1
ATOM 750 N N . THR A 1 96 ? -5.653 8.451 15.743 1.00 66.06 96 THR A N 1
ATOM 751 C CA . THR A 1 96 ? -5.429 9.701 16.489 1.00 66.06 96 THR A CA 1
ATOM 752 C C . THR A 1 96 ? -4.841 10.843 15.660 1.00 66.06 96 THR A C 1
ATOM 754 O O . THR A 1 96 ? -4.773 11.971 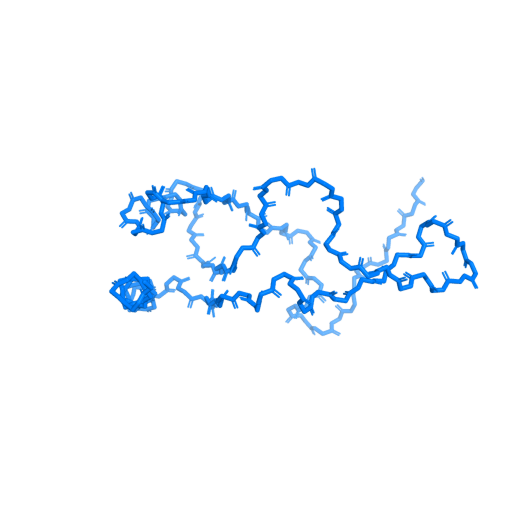16.136 1.00 66.06 96 THR A O 1
ATOM 757 N N . ASP A 1 97 ? -4.382 10.568 14.437 1.00 61.66 97 ASP A N 1
ATOM 758 C CA . ASP A 1 97 ? -3.547 11.481 13.646 1.00 61.66 97 ASP A CA 1
ATOM 759 C C . ASP A 1 97 ? -4.118 11.702 12.231 1.00 61.66 97 ASP A C 1
ATOM 761 O O . ASP A 1 97 ? -3.383 11.853 11.254 1.00 61.66 97 ASP A O 1
ATOM 765 N N . ARG A 1 98 ? -5.453 11.725 12.100 1.00 62.31 98 ARG A N 1
ATOM 766 C CA . ARG A 1 98 ? -6.148 12.011 10.831 1.00 62.31 98 ARG A CA 1
ATOM 767 C C . ARG A 1 98 ? -6.099 13.505 10.495 1.00 62.31 98 ARG A C 1
ATOM 769 O O . ARG A 1 98 ? -7.101 14.205 10.527 1.00 62.31 98 ARG A O 1
ATOM 776 N N . HIS A 1 99 ? -4.908 14.001 10.177 1.00 58.06 99 HIS A N 1
ATOM 777 C CA . HIS A 1 99 ? -4.633 15.426 9.952 1.00 58.06 99 HIS A CA 1
ATOM 778 C C . HIS A 1 99 ? -5.254 16.007 8.668 1.00 58.06 99 HIS A C 1
ATOM 780 O O . HIS A 1 99 ? -5.175 17.209 8.446 1.00 58.06 99 HIS A O 1
ATOM 786 N N . SER A 1 100 ? -5.822 15.169 7.798 1.00 56.06 100 SER A N 1
ATOM 787 C CA . SER A 1 100 ? -6.256 15.549 6.448 1.00 56.06 100 SER A CA 1
ATOM 788 C C . SER A 1 100 ? -7.743 15.321 6.160 1.00 56.06 100 SER A C 1
ATOM 790 O O . SER A 1 100 ? -8.186 15.645 5.063 1.00 56.06 100 SER A O 1
ATOM 792 N N . GLN A 1 101 ? -8.533 14.805 7.112 1.00 48.72 101 GLN A N 1
ATOM 793 C CA . GLN A 1 101 ? -9.977 14.604 6.898 1.00 48.72 101 GLN A CA 1
ATOM 794 C C . GLN A 1 101 ? -10.820 15.857 7.179 1.00 48.72 101 GLN A C 1
ATOM 796 O O . GLN A 1 101 ? -11.905 15.983 6.622 1.00 48.72 101 GLN A O 1
ATOM 801 N N . THR A 1 102 ? -10.340 16.792 8.003 1.00 54.88 102 THR A N 1
ATOM 802 C CA . THR A 1 102 ? -11.126 17.964 8.433 1.00 54.88 102 THR A CA 1
ATOM 803 C C . THR A 1 102 ? -10.680 19.280 7.797 1.00 54.88 102 THR A C 1
ATOM 805 O O . THR A 1 102 ? -11.392 20.272 7.900 1.00 54.88 102 THR A O 1
ATOM 808 N N . GLY A 1 103 ? -9.495 19.330 7.174 1.00 49.09 103 GLY A N 1
ATOM 809 C CA . GLY A 1 103 ? -8.845 20.600 6.818 1.00 49.09 103 GLY A CA 1
ATOM 810 C C . GLY A 1 103 ? -8.365 21.407 8.035 1.00 49.09 103 GLY A C 1
ATOM 811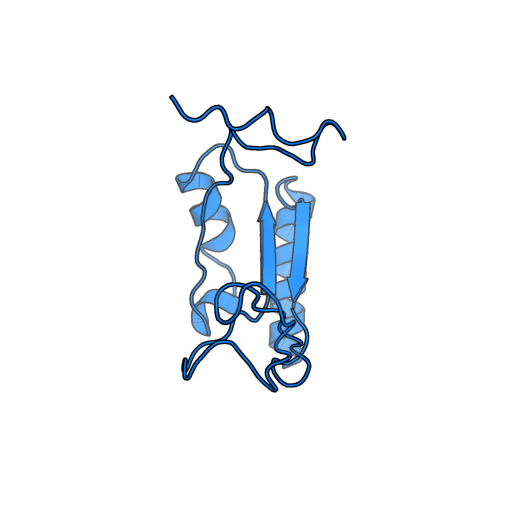 O O . GLY A 1 103 ? -7.749 22.458 7.871 1.00 49.09 103 GLY A O 1
ATOM 812 N N . GLU A 1 104 ? -8.597 20.907 9.250 1.00 50.00 104 GLU A N 1
ATOM 813 C CA . GLU A 1 104 ? -8.046 21.455 10.480 1.00 50.00 104 GLU A CA 1
ATOM 814 C C . GLU A 1 104 ? -6.692 20.790 10.727 1.00 50.00 104 GLU A C 1
ATOM 816 O O . GLU A 1 104 ? -6.554 19.567 10.660 1.00 50.00 104 GLU A O 1
ATOM 821 N N . GLY A 1 105 ? -5.662 21.607 10.945 1.00 54.19 105 GLY A N 1
ATOM 822 C CA . GLY A 1 105 ? -4.302 21.123 11.150 1.00 54.19 105 GLY A CA 1
ATOM 823 C C . GLY A 1 105 ? -4.189 20.130 12.310 1.00 54.19 105 GLY A C 1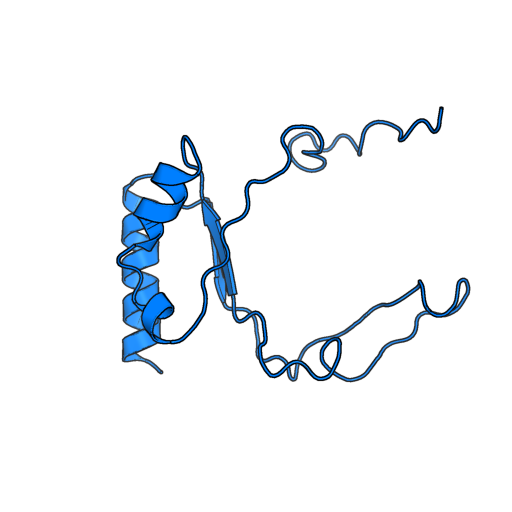
ATOM 824 O O . GLY A 1 105 ? -5.063 20.024 13.169 1.00 54.19 105 GLY A O 1
ATOM 825 N N . ARG A 1 106 ? -3.061 19.410 12.346 1.00 51.94 106 ARG A N 1
ATOM 826 C CA . ARG A 1 106 ? -2.678 18.534 13.461 1.00 51.94 106 ARG A CA 1
ATOM 827 C C . ARG A 1 106 ? -2.961 19.234 14.803 1.00 51.94 106 ARG A C 1
ATOM 829 O O . ARG A 1 106 ? -2.454 20.344 14.975 1.00 51.94 106 ARG A O 1
ATOM 836 N N . PRO A 1 107 ? -3.712 18.620 15.745 1.00 56.84 107 PRO A N 1
ATOM 837 C CA . PRO A 1 107 ? -3.874 19.200 17.075 1.00 56.84 107 PRO A CA 1
ATOM 838 C C . PRO A 1 107 ? -2.490 19.480 17.660 1.00 56.84 107 PRO A C 1
ATOM 840 O O . PRO A 1 107 ? -1.568 18.685 17.452 1.00 56.84 107 PRO A O 1
ATOM 843 N N . GLU A 1 108 ? -2.330 20.629 18.324 1.00 54.22 108 GLU A N 1
ATOM 844 C CA . GLU A 1 108 ? -1.029 21.072 18.831 1.00 54.22 108 GLU A CA 1
ATOM 845 C C . GLU A 1 108 ? -0.320 19.933 19.569 1.00 54.22 108 GLU A C 1
ATOM 847 O O . GLU A 1 108 ? -0.831 19.375 20.543 1.00 54.22 108 GLU A O 1
ATOM 852 N N . PHE A 1 109 ? 0.881 19.597 19.099 1.00 47.44 109 PHE A N 1
ATOM 853 C CA . PHE A 1 109 ? 1.758 18.679 19.804 1.00 47.44 109 PHE A CA 1
ATOM 854 C C . PHE A 1 109 ? 2.251 19.377 21.076 1.00 47.44 109 PHE A C 1
ATOM 856 O O . PHE A 1 109 ? 3.206 20.152 21.039 1.00 47.44 109 PHE A O 1
ATOM 863 N N . LYS A 1 110 ? 1.569 19.144 22.201 1.00 37.12 110 LYS A N 1
ATOM 864 C CA . LYS A 1 110 ? 2.000 19.639 23.510 1.00 37.12 110 LYS A CA 1
ATOM 865 C C . LYS A 1 110 ? 3.033 18.675 24.084 1.00 37.12 110 LYS A C 1
ATOM 867 O O . LYS A 1 110 ? 2.694 17.562 24.475 1.00 37.12 110 LYS A O 1
ATOM 872 N N . LEU A 1 111 ? 4.292 19.108 24.111 1.00 33.50 111 LEU A N 1
ATOM 873 C CA . LEU A 1 111 ? 5.318 18.485 24.944 1.00 33.50 111 LEU A CA 1
ATOM 874 C C . LEU A 1 111 ? 4.938 18.749 26.404 1.00 33.50 111 LEU A C 1
ATOM 876 O O . LEU A 1 111 ? 4.931 19.904 26.832 1.00 33.50 111 LEU A O 1
ATOM 880 N N . GLY A 1 112 ? 4.546 17.692 27.113 1.00 46.41 112 GLY A N 1
ATOM 881 C CA . GLY A 1 112 ? 4.570 17.670 28.574 1.00 46.41 112 GLY A CA 1
ATOM 882 C C . GLY A 1 112 ? 5.990 17.492 29.084 1.00 46.41 112 GLY A C 1
ATOM 883 O O . GLY A 1 112 ? 6.796 16.873 28.350 1.00 46.41 112 GLY A O 1
#